Protein AF-A0A2S4M7U7-F1 (afdb_monomer_lite)

Foldseek 3Di:
DVVLCCQLAVVLLCCLVV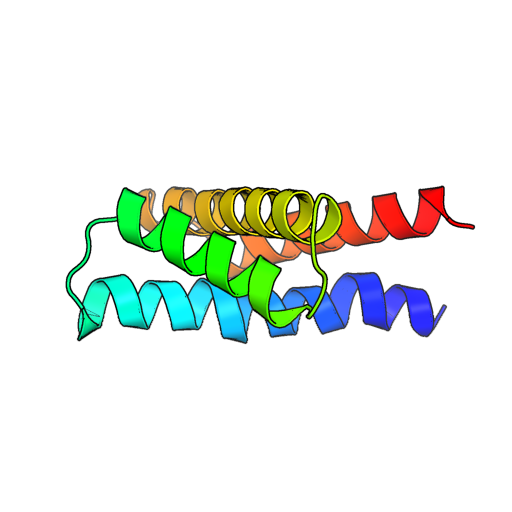QLVVQLCCCCPVVVHDLLCSLLVSLLVQLVVVVDDDPSSVVSSVVSSVLSVQLSVCVVVVHDSSVRSSNVRSVVRNVVVVVVD

Radius of gyration: 13.48 Å; chains: 1; bounding box: 39×30×32 Å

Structure (mmCIF, N/CA/C/O backbone):
data_AF-A0A2S4M7U7-F1
#
_entry.id   AF-A0A2S4M7U7-F1
#
loop_
_atom_site.group_PDB
_atom_site.id
_atom_site.type_symbol
_atom_site.label_atom_id
_atom_site.label_alt_id
_atom_site.label_comp_id
_atom_site.label_asym_id
_atom_site.label_entity_id
_atom_site.label_seq_id
_atom_site.pdbx_PDB_ins_code
_atom_site.Cartn_x
_atom_site.Cartn_y
_atom_site.Cartn_z
_atom_site.occupancy
_atom_site.B_iso_or_equiv
_atom_site.auth_seq_id
_atom_site.auth_comp_id
_atom_site.auth_asym_id
_atom_site.auth_atom_id
_atom_site.pdbx_PDB_model_num
ATOM 1 N N . MET A 1 1 ? 15.597 14.705 -12.404 1.00 63.88 1 MET A N 1
ATOM 2 C CA . MET A 1 1 ? 14.823 15.239 -11.254 1.00 63.88 1 MET A CA 1
ATOM 3 C C . MET A 1 1 ? 13.316 15.009 -11.376 1.00 63.88 1 MET A C 1
ATOM 5 O O . MET A 1 1 ? 12.767 14.429 -10.453 1.00 63.88 1 MET A O 1
ATOM 9 N N . MET A 1 2 ? 12.645 15.391 -12.475 1.00 74.12 2 MET A N 1
ATOM 10 C CA . MET A 1 2 ? 11.188 15.175 -12.623 1.00 74.12 2 MET A CA 1
ATOM 11 C C . MET A 1 2 ? 10.756 13.697 -12.549 1.00 74.12 2 MET A C 1
ATOM 13 O O . MET A 1 2 ? 9.786 13.400 -11.863 1.00 74.12 2 MET A O 1
ATOM 17 N N . GLN A 1 3 ? 11.498 12.772 -13.173 1.00 79.94 3 GLN A N 1
ATOM 18 C CA . GLN A 1 3 ? 11.212 11.327 -13.083 1.00 79.94 3 GLN A CA 1
ATOM 19 C C . GLN A 1 3 ? 11.331 10.790 -11.651 1.00 79.94 3 GLN A C 1
ATOM 21 O O . GLN A 1 3 ? 10.421 10.127 -11.178 1.00 79.94 3 GLN A O 1
ATOM 26 N N . LEU A 1 4 ? 12.388 11.165 -10.919 1.00 81.94 4 LEU A N 1
ATOM 27 C CA . LEU A 1 4 ? 12.550 10.784 -9.512 1.00 81.94 4 LEU A CA 1
ATOM 28 C C . LEU A 1 4 ? 11.367 11.261 -8.653 1.00 81.94 4 LEU A C 1
ATOM 30 O O . LEU A 1 4 ? 10.862 10.509 -7.829 1.00 81.94 4 LEU A O 1
ATOM 34 N N . PHE A 1 5 ? 10.907 12.500 -8.844 1.00 86.00 5 PHE A N 1
ATOM 35 C CA . PHE A 1 5 ? 9.751 13.020 -8.110 1.00 86.00 5 PHE A CA 1
ATOM 36 C C . PHE A 1 5 ? 8.456 12.268 -8.462 1.00 86.00 5 PHE A C 1
ATOM 38 O O . PHE A 1 5 ? 7.669 11.936 -7.575 1.00 86.00 5 PHE A O 1
ATOM 45 N N . GLY A 1 6 ? 8.242 11.977 -9.747 1.00 89.12 6 GLY A N 1
ATOM 46 C CA . GLY A 1 6 ? 7.092 11.202 -10.215 1.00 89.12 6 GLY A CA 1
ATOM 47 C C . GLY A 1 6 ? 7.060 9.797 -9.616 1.00 89.12 6 GLY A C 1
ATOM 48 O O . GLY A 1 6 ? 6.104 9.442 -8.926 1.00 89.12 6 GLY A O 1
ATOM 49 N N . ASP A 1 7 ? 8.138 9.043 -9.818 1.00 89.12 7 ASP A N 1
ATOM 50 C CA . ASP A 1 7 ? 8.228 7.621 -9.473 1.00 89.12 7 ASP A CA 1
ATOM 51 C C . ASP A 1 7 ? 8.344 7.386 -7.964 1.00 89.12 7 ASP A C 1
ATOM 53 O O . ASP A 1 7 ? 7.839 6.388 -7.448 1.00 89.12 7 ASP A O 1
ATOM 57 N N . SER A 1 8 ? 8.993 8.299 -7.238 1.00 93.25 8 SER A N 1
ATOM 58 C CA . SER A 1 8 ? 9.273 8.117 -5.811 1.00 93.25 8 SER A CA 1
ATOM 59 C C . SER A 1 8 ? 8.345 8.883 -4.881 1.00 93.25 8 SER A C 1
ATOM 61 O O . SER A 1 8 ? 8.419 8.651 -3.681 1.00 93.25 8 SER A O 1
ATOM 63 N N . LEU A 1 9 ? 7.489 9.787 -5.372 1.00 93.88 9 LEU A N 1
ATOM 64 C CA . LEU A 1 9 ? 6.555 10.530 -4.513 1.00 93.88 9 LEU A CA 1
ATOM 65 C C . LEU A 1 9 ? 5.125 10.530 -5.056 1.00 93.88 9 LEU A C 1
ATOM 67 O O . LEU A 1 9 ? 4.211 10.117 -4.342 1.00 93.88 9 LEU A O 1
ATOM 71 N N . LEU A 1 10 ? 4.904 10.959 -6.301 1.00 95.25 10 LEU A N 1
ATOM 72 C CA . LEU A 1 10 ? 3.539 11.057 -6.837 1.00 95.25 10 LEU A CA 1
ATOM 73 C C . LEU A 1 10 ? 2.883 9.685 -7.013 1.00 95.25 10 LEU A C 1
ATOM 75 O O . LEU A 1 10 ? 1.776 9.482 -6.511 1.00 95.25 10 LEU A O 1
ATOM 79 N N . ALA A 1 11 ? 3.561 8.745 -7.674 1.00 95.25 11 ALA A N 1
ATOM 80 C CA . ALA A 1 11 ? 3.063 7.381 -7.844 1.00 95.25 11 ALA A CA 1
ATOM 81 C C . ALA A 1 11 ? 2.803 6.694 -6.486 1.00 95.25 11 ALA A C 1
ATOM 83 O O . ALA A 1 11 ? 1.662 6.293 -6.250 1.00 95.25 11 ALA A O 1
ATOM 84 N N . PRO A 1 12 ? 3.753 6.670 -5.526 1.00 97.25 12 PRO A N 1
ATOM 85 C CA . PRO A 1 12 ? 3.522 6.101 -4.200 1.00 97.25 12 PRO A CA 1
ATOM 86 C C . PRO A 1 12 ? 2.335 6.700 -3.448 1.00 97.25 12 PRO A C 1
ATOM 88 O O . PRO A 1 12 ? 1.602 5.968 -2.777 1.00 97.25 12 PRO A O 1
ATOM 91 N N . LEU A 1 13 ? 2.125 8.019 -3.541 1.00 97.69 13 LEU A N 1
ATOM 92 C CA . LEU A 1 13 ? 0.986 8.682 -2.909 1.00 97.69 13 LEU A CA 1
ATOM 93 C C . LEU A 1 13 ? -0.335 8.225 -3.534 1.00 97.69 13 LEU A C 1
ATOM 95 O O . LEU A 1 13 ? -1.247 7.823 -2.808 1.00 97.69 13 LEU A O 1
ATOM 99 N N . LEU A 1 14 ? -0.429 8.266 -4.865 1.00 97.75 14 LEU A N 1
ATOM 100 C CA . LEU A 1 14 ? -1.626 7.851 -5.595 1.00 97.75 14 LEU A CA 1
ATOM 101 C C . LEU A 1 14 ? -1.937 6.377 -5.354 1.00 97.75 14 LEU A C 1
ATOM 103 O O . LEU A 1 14 ? -3.071 6.044 -5.023 1.00 97.75 14 LEU A O 1
ATOM 107 N N . GLU A 1 15 ? -0.938 5.507 -5.434 1.00 97.81 15 GLU A N 1
ATOM 108 C CA . GLU A 1 15 ? -1.095 4.076 -5.189 1.00 97.81 15 GLU A CA 1
ATOM 109 C C . GLU A 1 15 ? -1.532 3.802 -3.747 1.00 97.81 15 GLU A C 1
ATOM 111 O O . GLU A 1 15 ? -2.476 3.042 -3.542 1.00 97.81 15 GLU A O 1
ATOM 116 N N . THR A 1 16 ? -0.958 4.502 -2.758 1.00 98.38 16 THR A N 1
ATOM 117 C CA . THR A 1 16 ? -1.374 4.390 -1.346 1.00 98.38 16 THR A CA 1
ATOM 118 C C . THR A 1 16 ? -2.862 4.697 -1.159 1.00 98.38 16 THR A C 1
ATOM 120 O O . THR A 1 16 ? -3.574 3.979 -0.449 1.00 98.38 16 THR A O 1
ATOM 123 N N . LEU A 1 17 ? -3.353 5.768 -1.787 1.00 98.19 17 LEU A N 1
ATOM 124 C CA . LEU A 1 17 ? -4.752 6.186 -1.683 1.00 98.19 17 LEU A CA 1
ATOM 125 C C . LEU A 1 17 ? -5.687 5.273 -2.489 1.00 98.19 17 LEU A C 1
ATOM 127 O O . LEU A 1 17 ? -6.739 4.859 -1.997 1.00 98.19 17 LEU A O 1
ATOM 131 N N . LEU A 1 18 ? -5.310 4.943 -3.721 1.00 97.88 18 LEU A N 1
ATOM 132 C CA . LEU A 1 18 ? -6.163 4.200 -4.641 1.00 97.88 18 LEU A CA 1
ATOM 133 C C . LEU A 1 18 ? -6.171 2.702 -4.365 1.00 97.88 18 LEU A C 1
ATOM 135 O O . LEU A 1 18 ? -7.187 2.074 -4.636 1.00 97.88 18 LEU A O 1
ATOM 139 N N . VAL A 1 19 ? -5.106 2.125 -3.808 1.00 97.94 19 VAL A N 1
ATOM 140 C CA . VAL A 1 19 ? -5.003 0.675 -3.594 1.00 97.94 19 VAL A CA 1
ATOM 141 C C . VAL A 1 19 ? -5.120 0.325 -2.117 1.00 97.94 19 VAL A C 1
ATOM 143 O O . VAL A 1 19 ? -6.070 -0.355 -1.731 1.00 97.94 19 VAL A O 1
ATOM 146 N N . GLN A 1 20 ? -4.217 0.802 -1.256 1.00 98.25 20 GLN A N 1
ATOM 147 C CA . GLN A 1 20 ? -4.218 0.403 0.156 1.00 98.25 20 GLN A CA 1
ATOM 148 C C . GLN A 1 20 ? -5.420 0.985 0.907 1.00 98.25 20 GLN A C 1
ATOM 150 O O . GLN A 1 20 ? -6.130 0.239 1.582 1.00 98.25 20 GLN A O 1
ATOM 155 N N . VAL A 1 21 ? -5.698 2.289 0.781 1.00 98.31 21 VAL A N 1
ATOM 156 C CA . VAL A 1 21 ? -6.842 2.915 1.474 1.00 98.31 21 VAL A CA 1
ATOM 157 C C . VAL A 1 21 ? -8.166 2.380 0.938 1.00 98.31 21 VAL A C 1
ATOM 159 O O . VAL A 1 21 ? -8.981 1.883 1.721 1.00 98.31 21 VAL A O 1
ATOM 162 N N . SER A 1 22 ? -8.390 2.479 -0.376 1.00 98.19 22 SER A N 1
ATOM 163 C CA . SER A 1 22 ? -9.663 2.069 -0.978 1.00 98.19 22 SER A CA 1
ATOM 164 C C . SER A 1 22 ? -9.884 0.555 -0.845 1.00 98.19 22 SER A C 1
ATOM 166 O O . SER A 1 22 ? -10.958 0.122 -0.427 1.00 98.19 22 SER A O 1
ATOM 168 N N . GLY A 1 23 ? -8.845 -0.251 -1.083 1.00 98.06 23 GLY A N 1
ATOM 169 C CA . GLY A 1 23 ? -8.905 -1.704 -1.009 1.00 98.06 23 GLY A CA 1
ATOM 170 C C . GLY A 1 23 ? -9.206 -2.180 0.405 1.00 98.06 23 GLY A C 1
ATOM 171 O O . GLY A 1 23 ? -10.136 -2.960 0.609 1.00 98.06 23 GLY A O 1
ATOM 172 N N . ILE A 1 24 ? -8.499 -1.659 1.416 1.00 98.12 24 ILE A N 1
ATOM 173 C CA . ILE A 1 24 ? -8.800 -2.006 2.810 1.00 98.12 24 ILE A CA 1
ATOM 174 C C . ILE A 1 24 ? -10.202 -1.542 3.202 1.00 98.12 24 ILE A C 1
ATOM 176 O O . ILE A 1 24 ? -10.898 -2.282 3.898 1.00 98.12 24 ILE A O 1
ATOM 180 N N . PHE A 1 25 ? -10.653 -0.367 2.754 1.00 97.75 25 PHE A N 1
ATOM 181 C CA . PHE A 1 25 ? -12.029 0.072 2.985 1.00 97.75 25 PHE 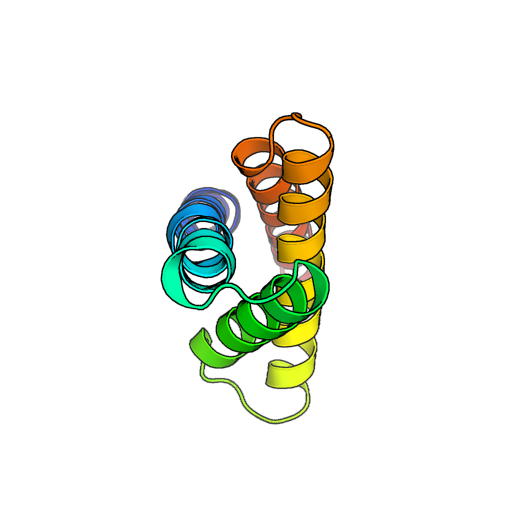A CA 1
ATOM 182 C C . PHE A 1 25 ? -13.042 -0.916 2.391 1.00 97.75 25 PHE A C 1
ATOM 184 O O . PHE A 1 25 ? -13.905 -1.397 3.125 1.00 97.75 25 PHE A O 1
ATOM 191 N N . ILE A 1 26 ? -12.904 -1.287 1.117 1.00 98.19 26 ILE A N 1
ATOM 192 C CA . ILE A 1 26 ? -13.799 -2.228 0.428 1.00 98.19 26 ILE A CA 1
ATOM 193 C C . ILE A 1 26 ? -13.813 -3.581 1.146 1.00 98.19 26 ILE A C 1
ATOM 195 O O . ILE A 1 26 ? -14.874 -4.049 1.563 1.00 98.19 26 ILE A O 1
ATOM 199 N N . PHE A 1 27 ? -12.649 -4.190 1.377 1.00 98.19 27 PHE A N 1
ATOM 200 C CA . PHE A 1 27 ? -12.577 -5.521 1.983 1.00 98.19 27 PHE A CA 1
ATOM 201 C C . PHE A 1 27 ? -13.070 -5.538 3.432 1.00 98.19 27 PHE A C 1
ATOM 203 O O . PHE A 1 27 ? -13.792 -6.455 3.826 1.00 98.19 27 PHE A O 1
ATOM 210 N N . ARG A 1 28 ? -12.741 -4.519 4.235 1.00 96.69 28 ARG A N 1
ATOM 211 C CA . ARG A 1 28 ? -13.140 -4.478 5.651 1.00 96.69 28 ARG A CA 1
ATOM 212 C C . ARG A 1 28 ? -14.578 -4.028 5.860 1.00 96.69 28 ARG A C 1
ATOM 214 O O . ARG A 1 28 ? -15.216 -4.520 6.788 1.00 96.69 28 ARG A O 1
ATOM 221 N N . ARG A 1 29 ? -15.072 -3.065 5.076 1.00 94.38 29 ARG A N 1
ATOM 222 C CA . ARG A 1 29 ? -16.393 -2.448 5.291 1.00 94.38 29 ARG A CA 1
ATOM 223 C C . ARG A 1 29 ? -17.476 -3.054 4.419 1.00 94.38 29 ARG A C 1
ATOM 225 O O . ARG A 1 29 ? -18.550 -3.325 4.943 1.00 94.38 29 ARG A O 1
ATOM 232 N N . LEU A 1 30 ? -17.199 -3.283 3.138 1.00 95.56 30 LEU A N 1
ATOM 233 C CA . LEU A 1 30 ? -18.197 -3.802 2.201 1.00 95.56 30 LEU A CA 1
ATOM 234 C C . LEU A 1 30 ? -18.235 -5.330 2.234 1.00 95.56 30 LEU A C 1
ATOM 236 O O . LEU A 1 30 ? -19.297 -5.912 2.417 1.00 95.56 30 LEU A O 1
ATOM 240 N N . LEU A 1 31 ? -17.069 -5.977 2.152 1.00 96.88 31 LEU A N 1
ATOM 241 C CA . LEU A 1 31 ? -16.973 -7.444 2.113 1.00 96.88 31 LEU A CA 1
ATOM 242 C C . LEU A 1 31 ? -16.862 -8.093 3.499 1.00 96.88 31 LEU A C 1
ATOM 244 O O . LEU A 1 31 ? -16.935 -9.313 3.615 1.00 96.88 31 L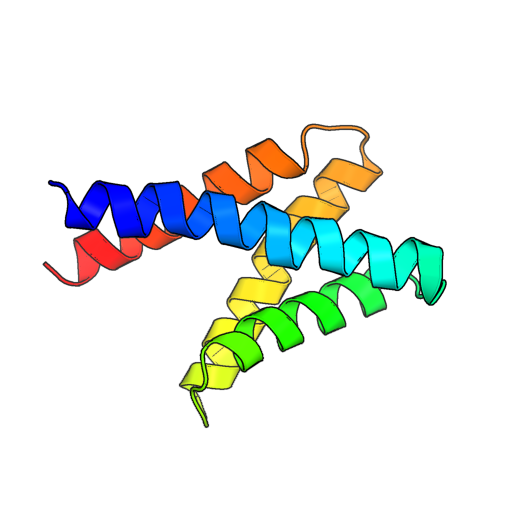EU A O 1
ATOM 248 N N . ARG A 1 32 ? -16.674 -7.290 4.556 1.00 96.56 32 ARG A N 1
ATOM 249 C CA . ARG A 1 32 ? -16.528 -7.740 5.955 1.00 96.56 32 ARG A CA 1
ATOM 250 C C . ARG A 1 32 ? -15.421 -8.789 6.169 1.00 96.56 32 ARG A C 1
ATOM 252 O O . ARG A 1 32 ? -15.431 -9.505 7.169 1.00 96.56 32 ARG A O 1
ATOM 259 N N . ALA A 1 33 ? -14.435 -8.854 5.275 1.00 97.38 33 ALA A N 1
ATOM 260 C CA . ALA A 1 33 ? -13.296 -9.758 5.385 1.00 97.38 33 ALA A CA 1
ATOM 261 C C . ALA A 1 33 ? -12.444 -9.409 6.613 1.00 97.38 33 ALA A C 1
ATOM 263 O O . ALA A 1 33 ? -12.371 -8.248 7.017 1.00 97.38 33 ALA A O 1
ATOM 264 N N . ASN A 1 34 ? -11.762 -10.386 7.217 1.00 97.50 34 ASN A N 1
ATOM 265 C CA . ASN A 1 34 ? -10.843 -10.119 8.329 1.00 97.50 34 ASN A CA 1
ATOM 266 C C . ASN A 1 34 ? -9.586 -9.349 7.858 1.00 97.50 34 ASN A C 1
ATOM 268 O O . ASN A 1 34 ? -9.336 -9.205 6.659 1.00 97.50 34 ASN A O 1
ATOM 272 N N . TRP A 1 35 ? -8.794 -8.826 8.800 1.00 97.00 35 TRP A N 1
ATOM 273 C CA . TRP A 1 35 ? -7.611 -8.013 8.484 1.00 97.00 35 TRP A CA 1
ATOM 274 C C . TRP A 1 35 ? -6.567 -8.751 7.644 1.00 97.00 35 TRP A C 1
ATOM 276 O O . TRP A 1 35 ? -6.017 -8.157 6.722 1.00 97.00 35 TRP A O 1
ATOM 286 N N . THR A 1 36 ? -6.318 -10.026 7.940 1.00 97.50 36 THR A N 1
ATOM 287 C CA . THR A 1 36 ? -5.324 -10.841 7.234 1.00 97.50 36 THR A CA 1
ATOM 288 C C . THR A 1 36 ? -5.729 -11.059 5.782 1.00 97.50 36 THR A C 1
ATOM 290 O O . THR A 1 36 ? -4.953 -10.759 4.881 1.00 97.50 36 THR A O 1
ATOM 293 N N . VAL A 1 37 ? -6.970 -11.494 5.546 1.00 98.00 37 VAL A N 1
ATOM 294 C CA . VAL A 1 37 ? -7.518 -11.690 4.196 1.00 98.00 37 VAL A CA 1
ATOM 295 C C . VAL A 1 37 ? -7.530 -10.373 3.424 1.00 98.00 37 VAL A C 1
ATOM 297 O O . VAL A 1 37 ? -7.096 -10.345 2.280 1.00 98.00 37 VAL A O 1
ATOM 300 N N . SER A 1 38 ? -7.953 -9.273 4.057 1.00 98.00 38 SER A N 1
ATOM 301 C CA . SER A 1 38 ? -7.931 -7.945 3.424 1.00 98.00 38 SER A CA 1
ATOM 302 C C . SER A 1 38 ? -6.513 -7.544 3.008 1.00 98.00 38 SER A C 1
ATOM 304 O O . SER A 1 38 ? -6.315 -7.049 1.906 1.00 98.00 38 SER A O 1
ATOM 306 N N . CYS A 1 39 ? -5.524 -7.781 3.875 1.00 98.25 39 CYS A N 1
ATOM 307 C CA . CYS A 1 39 ? -4.125 -7.459 3.608 1.00 98.25 39 CYS A CA 1
ATOM 308 C C . CYS A 1 39 ? -3.577 -8.245 2.411 1.00 98.25 39 CYS A C 1
ATOM 310 O O . CYS A 1 39 ? -3.044 -7.657 1.470 1.00 98.25 39 CYS A O 1
ATOM 312 N N . VAL A 1 40 ? -3.765 -9.568 2.430 1.00 98.50 40 VAL A N 1
ATOM 313 C CA . VAL A 1 40 ? -3.291 -10.456 1.364 1.00 98.50 40 VAL A CA 1
ATOM 314 C C . VAL A 1 40 ? -3.981 -10.130 0.042 1.00 98.50 40 VAL A C 1
ATOM 316 O O . VAL A 1 40 ? -3.305 -9.947 -0.965 1.00 98.50 40 VAL A O 1
ATOM 319 N N . ALA A 1 41 ? -5.309 -9.993 0.038 1.00 98.44 41 ALA A N 1
ATOM 320 C CA . ALA A 1 41 ? -6.065 -9.727 -1.182 1.00 98.44 41 ALA A CA 1
ATOM 321 C C . ALA A 1 41 ? -5.690 -8.381 -1.818 1.00 98.44 41 ALA A C 1
ATOM 323 O O . ALA A 1 41 ? -5.415 -8.330 -3.014 1.00 98.44 41 ALA A O 1
ATOM 324 N N . VAL A 1 42 ? -5.618 -7.304 -1.027 1.00 98.56 42 VAL A N 1
ATOM 325 C CA . VAL A 1 42 ? -5.242 -5.971 -1.530 1.00 98.56 42 VAL A CA 1
ATOM 326 C C . VAL A 1 42 ? -3.798 -5.956 -2.034 1.00 98.56 42 VAL A C 1
ATOM 328 O O . VAL A 1 42 ? -3.531 -5.377 -3.084 1.00 98.56 42 VAL A O 1
ATOM 331 N N . GLY A 1 43 ? -2.876 -6.645 -1.357 1.00 98.38 43 GLY A N 1
ATOM 332 C CA . GLY A 1 43 ? -1.502 -6.783 -1.836 1.00 98.38 43 GLY A CA 1
ATOM 333 C C . GLY A 1 43 ? -1.387 -7.574 -3.144 1.00 98.38 43 GLY A C 1
ATOM 334 O O . GLY A 1 43 ? -0.651 -7.175 -4.046 1.00 98.38 43 GLY A O 1
ATOM 335 N N . CYS A 1 44 ? -2.167 -8.645 -3.308 1.00 98.38 44 CYS A N 1
ATOM 336 C CA . CYS A 1 44 ? -2.247 -9.367 -4.578 1.00 98.38 44 CYS A CA 1
ATOM 337 C C . CYS A 1 44 ? -2.826 -8.494 -5.701 1.00 98.38 44 CYS A C 1
ATOM 339 O O . CYS A 1 44 ? -2.264 -8.482 -6.795 1.00 98.38 44 CYS A O 1
ATOM 341 N N . ILE A 1 45 ? -3.890 -7.728 -5.423 1.00 98.31 45 ILE A N 1
ATOM 342 C CA . ILE A 1 45 ? -4.484 -6.769 -6.371 1.00 98.31 45 ILE A CA 1
ATOM 343 C C . ILE A 1 45 ? -3.452 -5.721 -6.789 1.00 98.31 45 ILE A C 1
ATOM 345 O O . ILE A 1 45 ? -3.316 -5.462 -7.980 1.00 98.31 45 ILE A O 1
ATOM 349 N N . PHE A 1 46 ? -2.682 -5.171 -5.845 1.00 98.25 46 PHE A N 1
ATOM 350 C CA . PHE A 1 46 ? -1.593 -4.240 -6.149 1.00 98.25 46 PHE A CA 1
ATOM 351 C C . PHE A 1 46 ? -0.627 -4.827 -7.185 1.00 98.25 46 PHE A C 1
ATOM 353 O O . PHE A 1 46 ? -0.367 -4.196 -8.207 1.00 98.25 46 PHE A O 1
ATOM 360 N N . GLY A 1 47 ? -0.150 -6.058 -6.971 1.00 97.62 47 GLY A N 1
ATOM 361 C CA . GLY A 1 47 ? 0.725 -6.728 -7.936 1.00 97.62 47 GLY A CA 1
ATOM 362 C C . GLY A 1 47 ? 0.064 -6.951 -9.298 1.00 97.62 47 GLY A C 1
ATOM 363 O O . GLY A 1 47 ? 0.680 -6.685 -10.328 1.00 97.62 47 GLY A O 1
ATOM 364 N N . ALA A 1 48 ? -1.202 -7.373 -9.312 1.00 97.69 48 ALA A N 1
ATOM 365 C CA . ALA A 1 48 ? -1.951 -7.620 -10.543 1.00 97.69 48 ALA A CA 1
ATOM 366 C C . ALA A 1 48 ? -2.183 -6.346 -11.377 1.00 97.69 48 ALA A C 1
ATOM 368 O O . ALA A 1 48 ? -2.107 -6.401 -12.603 1.00 97.69 48 ALA A O 1
ATOM 369 N N . LEU A 1 49 ? -2.401 -5.192 -10.733 1.00 97.25 49 LEU A N 1
ATOM 370 C CA . LEU A 1 49 ? -2.615 -3.903 -11.410 1.00 97.25 49 LEU A CA 1
ATOM 371 C C . LEU A 1 49 ? -1.415 -3.440 -12.247 1.00 97.25 49 LEU A C 1
ATOM 373 O O . LEU A 1 49 ? -1.580 -2.609 -13.134 1.00 97.25 49 LEU A O 1
ATOM 377 N N . HIS A 1 50 ? -0.225 -3.991 -12.007 1.00 94.88 50 HIS A N 1
ATOM 378 C CA . HIS A 1 50 ? 0.968 -3.659 -12.782 1.00 94.88 50 HIS A CA 1
ATO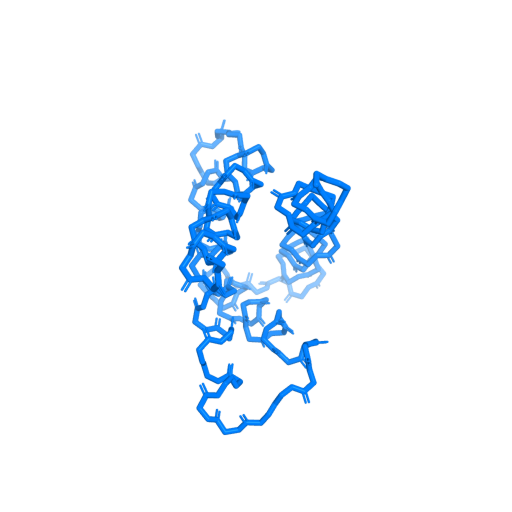M 379 C C . HIS A 1 50 ? 1.066 -4.418 -14.117 1.00 94.88 50 HIS A C 1
ATOM 381 O O . HIS A 1 50 ? 1.955 -4.126 -14.912 1.00 94.88 50 HIS A O 1
ATOM 387 N N . GLY A 1 51 ? 0.197 -5.404 -14.373 1.00 95.06 51 GLY A N 1
ATOM 388 C CA . GLY A 1 51 ? 0.121 -6.102 -15.664 1.00 95.06 51 GLY A CA 1
ATOM 389 C C . GLY A 1 51 ? 1.283 -7.054 -15.982 1.00 95.06 51 GLY A C 1
ATOM 390 O O . GLY A 1 51 ? 1.366 -7.564 -17.097 1.00 95.06 51 GLY A O 1
ATOM 391 N N . TYR A 1 52 ? 2.178 -7.318 -15.026 1.00 93.56 52 TYR A N 1
ATOM 392 C CA . TYR A 1 52 ? 3.274 -8.275 -15.199 1.00 93.56 52 TYR A CA 1
ATOM 393 C C . TYR A 1 52 ? 2.839 -9.721 -14.918 1.00 93.56 52 TYR A C 1
ATOM 395 O O . TYR A 1 52 ? 1.885 -9.970 -14.184 1.00 93.56 52 TYR A O 1
ATOM 403 N N . GLY A 1 53 ? 3.590 -10.687 -15.461 1.00 94.69 53 GLY A N 1
ATOM 404 C CA . GLY A 1 53 ? 3.429 -12.121 -15.198 1.00 94.69 53 GLY A CA 1
ATOM 405 C C . GLY A 1 53 ? 4.609 -12.747 -14.441 1.00 94.69 53 GLY A C 1
ATOM 406 O O . GLY A 1 53 ? 5.612 -12.092 -14.145 1.00 94.69 53 GLY A O 1
ATOM 407 N N . GLY A 1 54 ? 4.496 -14.043 -14.137 1.00 95.75 54 GLY A N 1
ATOM 408 C CA . GLY A 1 54 ? 5.582 -14.864 -13.588 1.00 95.75 54 GLY A CA 1
ATOM 409 C C . GLY A 1 54 ? 6.189 -14.325 -12.287 1.00 95.75 54 GLY A C 1
ATOM 410 O O . GLY A 1 54 ? 5.481 -13.914 -11.367 1.00 95.75 54 GLY A O 1
ATOM 411 N N . ALA A 1 55 ? 7.522 -14.318 -12.207 1.00 96.31 55 ALA A N 1
ATOM 412 C CA . ALA A 1 55 ? 8.249 -13.877 -11.014 1.00 96.31 55 ALA A CA 1
ATOM 413 C C . ALA A 1 55 ? 8.032 -12.388 -10.680 1.00 96.31 55 ALA A C 1
ATOM 415 O O . ALA A 1 55 ? 8.064 -12.010 -9.508 1.00 96.31 55 ALA A O 1
ATOM 416 N N . ALA A 1 56 ? 7.785 -11.542 -11.686 1.00 94.62 56 ALA A N 1
ATOM 417 C CA . ALA A 1 56 ? 7.537 -10.118 -11.477 1.00 94.62 56 ALA A CA 1
ATOM 418 C C . ALA A 1 56 ? 6.187 -9.872 -10.788 1.00 94.62 56 ALA A C 1
ATOM 420 O O . ALA A 1 56 ? 6.132 -9.088 -9.840 1.00 94.62 56 ALA A O 1
ATOM 421 N N . LEU A 1 57 ? 5.137 -10.599 -11.196 1.00 97.44 57 LEU A N 1
ATOM 422 C CA . LEU A 1 57 ? 3.838 -10.580 -10.517 1.00 97.44 57 LEU A CA 1
ATOM 423 C C . LEU A 1 57 ? 3.994 -10.953 -9.042 1.00 97.44 57 LEU A C 1
ATOM 425 O O . LEU A 1 57 ? 3.568 -10.201 -8.172 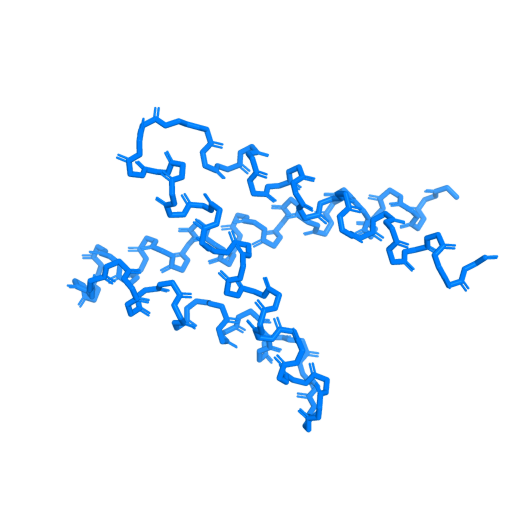1.00 97.44 57 LEU A O 1
ATOM 429 N N . LEU A 1 58 ? 4.670 -12.073 -8.760 1.00 97.69 58 LEU A N 1
ATOM 430 C CA . LEU A 1 58 ? 4.880 -12.536 -7.389 1.00 97.69 58 LEU A CA 1
ATOM 431 C C . LEU A 1 58 ? 5.623 -11.493 -6.546 1.00 97.69 58 LEU A C 1
ATOM 433 O O . LEU A 1 58 ? 5.199 -11.183 -5.434 1.00 97.69 58 LEU A O 1
ATOM 437 N N . LYS A 1 59 ? 6.706 -10.918 -7.082 1.00 97.19 59 LYS A N 1
ATOM 438 C CA . LYS A 1 59 ? 7.482 -9.880 -6.393 1.00 97.19 59 LYS A CA 1
ATOM 439 C C . LYS A 1 59 ? 6.619 -8.661 -6.066 1.00 97.19 59 LYS A C 1
ATOM 441 O O . LYS A 1 59 ? 6.647 -8.193 -4.932 1.00 97.19 59 LYS A O 1
ATOM 446 N N . LEU A 1 60 ? 5.843 -8.165 -7.028 1.00 97.19 60 LEU A N 1
ATOM 447 C CA . LEU A 1 60 ? 4.989 -6.992 -6.829 1.00 97.19 60 LEU A CA 1
ATOM 448 C C . LEU A 1 60 ? 3.826 -7.279 -5.882 1.00 97.19 60 LEU A C 1
ATOM 450 O O . LEU A 1 60 ? 3.513 -6.435 -5.046 1.00 97.19 60 LEU A O 1
ATOM 454 N N . SER A 1 61 ? 3.233 -8.473 -5.938 1.00 98.25 61 SER A N 1
ATOM 455 C CA . SER A 1 61 ? 2.220 -8.890 -4.967 1.00 98.25 61 SER A CA 1
ATOM 456 C C . SER A 1 61 ? 2.794 -8.939 -3.551 1.00 98.25 61 SER A C 1
ATOM 458 O O . SER A 1 61 ? 2.174 -8.414 -2.632 1.00 98.25 61 SER A O 1
ATOM 460 N N . LEU A 1 62 ? 3.998 -9.489 -3.356 1.00 98.38 62 LEU A N 1
ATOM 461 C CA . LEU A 1 62 ? 4.662 -9.498 -2.046 1.00 98.38 62 LEU A CA 1
ATOM 462 C C . LEU A 1 62 ? 4.961 -8.080 -1.542 1.00 98.38 62 LEU A C 1
ATOM 464 O O . LEU A 1 62 ? 4.665 -7.774 -0.387 1.00 98.38 62 LEU A O 1
ATOM 468 N N . THR A 1 63 ? 5.471 -7.193 -2.403 1.00 97.94 63 THR A N 1
ATOM 469 C CA . THR A 1 63 ? 5.645 -5.770 -2.067 1.00 97.94 63 THR A CA 1
ATOM 470 C C . THR A 1 63 ? 4.312 -5.133 -1.669 1.00 97.94 63 THR A C 1
ATOM 472 O O . THR A 1 63 ? 4.224 -4.481 -0.629 1.00 97.94 63 THR A O 1
ATOM 475 N N . GLY A 1 64 ? 3.248 -5.374 -2.438 1.00 98.38 64 GLY A N 1
ATOM 476 C CA . GLY A 1 64 ? 1.903 -4.887 -2.142 1.00 98.38 64 GLY A CA 1
ATOM 477 C C . GLY A 1 64 ? 1.368 -5.388 -0.801 1.00 98.38 64 GLY A C 1
ATOM 478 O O . GLY A 1 64 ? 0.767 -4.615 -0.053 1.00 98.38 64 GLY A O 1
ATOM 479 N N . ILE A 1 65 ? 1.618 -6.656 -0.459 1.00 98.69 65 ILE A N 1
ATOM 480 C CA . ILE A 1 65 ? 1.255 -7.238 0.842 1.00 98.69 65 ILE A CA 1
ATOM 481 C C . ILE A 1 65 ? 2.021 -6.538 1.965 1.00 98.69 65 ILE A C 1
ATOM 483 O O . ILE A 1 65 ? 1.407 -6.170 2.962 1.00 98.69 65 ILE A O 1
ATOM 487 N N . LEU A 1 66 ? 3.326 -6.298 1.812 1.00 98.56 66 LEU A N 1
ATOM 488 C CA . LEU A 1 66 ? 4.127 -5.591 2.819 1.00 98.56 66 LEU A CA 1
ATOM 489 C C . LEU A 1 66 ? 3.637 -4.155 3.038 1.00 98.56 66 LEU A C 1
ATOM 491 O O . LEU A 1 66 ? 3.431 -3.745 4.180 1.00 98.56 66 LEU A O 1
ATOM 495 N N . LEU A 1 67 ? 3.374 -3.409 1.962 1.00 98.62 67 LEU A N 1
ATOM 496 C CA . LEU A 1 67 ? 2.822 -2.052 2.050 1.00 98.62 67 LEU A CA 1
ATOM 497 C C . LEU A 1 67 ? 1.441 -2.050 2.714 1.00 98.62 67 LEU A C 1
ATOM 499 O O . LEU A 1 67 ? 1.158 -1.237 3.595 1.00 98.62 67 LEU A O 1
ATOM 503 N N . THR A 1 68 ? 0.586 -3.003 2.351 1.00 98.62 68 THR A N 1
ATOM 504 C CA . THR A 1 68 ? -0.736 -3.138 2.970 1.00 98.62 68 THR A CA 1
ATOM 505 C C . THR A 1 68 ? -0.629 -3.558 4.438 1.00 98.62 68 THR A C 1
ATOM 507 O O . THR A 1 68 ? -1.418 -3.109 5.269 1.00 98.62 68 THR A O 1
ATOM 510 N N . ALA A 1 69 ? 0.370 -4.362 4.802 1.00 98.69 69 ALA A N 1
ATOM 511 C CA . ALA A 1 69 ? 0.631 -4.733 6.185 1.00 98.69 69 ALA A CA 1
ATOM 512 C C . ALA A 1 69 ? 1.024 -3.510 7.021 1.00 98.69 69 ALA A C 1
ATOM 514 O O . ALA A 1 69 ? 0.466 -3.335 8.105 1.00 98.69 69 ALA A O 1
ATOM 515 N N . VAL A 1 70 ? 1.892 -2.626 6.509 1.00 98.69 70 VAL A N 1
ATOM 516 C CA . VAL A 1 70 ? 2.211 -1.338 7.158 1.00 98.69 70 VAL A CA 1
ATOM 517 C C . VAL A 1 70 ? 0.932 -0.541 7.405 1.00 98.69 70 VAL A C 1
ATOM 519 O O . VAL A 1 70 ? 0.671 -0.136 8.541 1.00 98.69 70 VAL A O 1
ATOM 522 N N . TYR A 1 71 ? 0.081 -0.403 6.383 1.00 98.56 71 TYR A N 1
ATOM 523 C CA . TYR A 1 71 ? -1.209 0.273 6.513 1.00 98.56 71 TYR A CA 1
ATOM 524 C C . TYR A 1 71 ? -2.074 -0.346 7.619 1.00 98.56 71 TYR A C 1
ATOM 526 O O . TYR A 1 71 ? -2.593 0.360 8.486 1.00 98.56 71 TYR A O 1
ATOM 534 N N . VAL A 1 72 ? -2.244 -1.671 7.607 1.00 98.12 72 VAL A N 1
ATOM 535 C CA . VAL A 1 72 ? -3.098 -2.397 8.557 1.00 98.12 72 VAL A CA 1
ATOM 536 C C . VAL A 1 72 ? -2.561 -2.298 9.982 1.00 98.12 72 VAL A C 1
ATOM 538 O O . VAL A 1 72 ? -3.345 -2.053 10.899 1.00 98.12 72 VAL A O 1
ATOM 541 N N . ILE A 1 73 ? -1.252 -2.460 10.187 1.00 98.38 73 ILE A N 1
ATOM 542 C CA . ILE A 1 73 ? -0.608 -2.351 11.504 1.00 98.38 73 ILE A CA 1
ATOM 543 C C . ILE A 1 73 ? -0.849 -0.958 12.081 1.00 98.38 73 ILE A C 1
ATOM 545 O O . ILE A 1 73 ? -1.363 -0.830 13.193 1.00 98.38 73 ILE A O 1
ATOM 549 N N . GLU A 1 74 ? -0.556 0.085 11.305 1.00 98.38 74 GLU A N 1
ATOM 550 C CA . GLU A 1 74 ? -0.775 1.474 11.707 1.00 98.38 74 GLU A CA 1
ATOM 551 C C . GLU A 1 74 ? -2.248 1.772 11.980 1.00 98.38 74 GLU A C 1
ATOM 553 O O . GLU A 1 74 ? -2.576 2.419 12.974 1.00 98.38 74 GLU A O 1
ATOM 558 N N . LYS A 1 75 ? -3.161 1.258 11.148 1.00 96.69 75 LYS A N 1
ATOM 559 C CA . LYS A 1 75 ? -4.602 1.445 11.342 1.00 96.69 75 LYS A CA 1
ATOM 560 C C . LYS A 1 75 ? -5.082 0.787 12.634 1.00 96.69 75 LYS A C 1
ATOM 562 O O . LYS A 1 75 ? -5.913 1.365 13.328 1.00 96.69 75 LYS A O 1
ATOM 567 N N . ARG A 1 76 ? -4.574 -0.407 12.956 1.00 95.69 76 ARG A N 1
ATOM 568 C CA . ARG A 1 76 ? -4.965 -1.172 14.152 1.00 95.69 76 ARG A CA 1
ATOM 569 C C . ARG A 1 76 ? -4.439 -0.569 15.450 1.00 95.69 76 ARG A C 1
ATOM 571 O O . ARG A 1 76 ? -5.111 -0.713 16.463 1.00 95.69 76 ARG A O 1
ATOM 578 N N . LYS A 1 77 ? -3.291 0.113 15.425 1.00 96.50 77 LYS A N 1
ATOM 579 C CA . LYS A 1 77 ? -2.753 0.835 16.592 1.00 96.50 77 LYS A CA 1
ATOM 580 C C . LYS A 1 77 ? -3.195 2.303 16.675 1.00 96.50 77 LYS A C 1
ATOM 582 O O . LYS A 1 77 ? -2.621 3.055 17.453 1.00 96.50 77 LYS A O 1
ATOM 587 N N . SER A 1 78 ? -4.164 2.724 15.855 1.00 93.44 78 SER A N 1
ATOM 588 C CA . SER A 1 78 ? -4.611 4.125 15.750 1.00 93.44 78 SER A CA 1
ATOM 589 C C . SER A 1 78 ? -3.477 5.119 15.440 1.00 93.44 78 SER A C 1
ATOM 591 O O . SER A 1 78 ? -3.495 6.258 15.896 1.00 93.44 78 SER A O 1
ATOM 593 N N . GLY A 1 79 ? -2.481 4.678 14.667 1.00 96.88 79 GLY A N 1
ATOM 594 C CA . GLY A 1 79 ? -1.349 5.482 14.213 1.00 96.88 79 GLY A CA 1
ATOM 595 C C . GLY A 1 79 ? -1.659 6.293 12.952 1.00 96.88 79 GLY A C 1
ATOM 596 O O . GLY A 1 79 ? -2.773 6.785 12.758 1.00 96.88 79 GLY A O 1
ATOM 597 N N . LYS A 1 80 ? -0.669 6.423 12.059 1.00 98.06 80 LYS A N 1
ATOM 598 C CA . LYS A 1 80 ? -0.768 7.231 10.825 1.00 98.06 80 LYS A CA 1
ATOM 599 C C . LYS A 1 80 ? -0.667 6.345 9.573 1.00 98.06 80 LYS A C 1
ATOM 601 O O . LYS A 1 80 ? 0.333 6.408 8.861 1.00 98.06 80 LYS A O 1
ATOM 606 N N . PRO A 1 81 ? -1.693 5.532 9.259 1.00 98.00 81 PRO A N 1
ATOM 607 C CA . PRO A 1 81 ? -1.590 4.472 8.253 1.00 98.00 81 PRO A CA 1
ATOM 608 C C . PRO A 1 81 ? -1.301 4.971 6.841 1.00 98.00 81 PRO A C 1
ATOM 610 O O . PRO A 1 81 ? -0.488 4.368 6.148 1.00 98.00 81 PRO A O 1
ATOM 613 N N . ILE A 1 82 ? -1.911 6.085 6.427 1.00 98.31 82 ILE A N 1
ATOM 614 C CA . ILE A 1 82 ? -1.661 6.672 5.103 1.00 98.31 82 ILE A CA 1
ATOM 615 C C . ILE A 1 82 ? -0.219 7.179 5.023 1.00 98.31 82 ILE A C 1
ATOM 617 O O . ILE A 1 82 ? 0.513 6.785 4.124 1.00 98.31 82 ILE A O 1
ATOM 621 N N . LEU A 1 83 ? 0.200 7.998 5.995 1.00 98.31 83 LEU A N 1
ATOM 622 C CA . LEU A 1 83 ? 1.528 8.611 6.000 1.00 98.31 83 LEU A CA 1
ATOM 623 C C . LEU A 1 83 ? 2.643 7.564 6.040 1.00 98.31 83 LEU A C 1
ATOM 625 O O . LEU A 1 83 ? 3.572 7.644 5.247 1.00 98.31 83 LEU A O 1
ATOM 629 N N . MET A 1 84 ? 2.553 6.581 6.937 1.00 98.56 84 MET A N 1
ATOM 630 C CA . MET A 1 84 ? 3.603 5.571 7.084 1.00 98.56 84 MET A CA 1
ATOM 631 C C . MET A 1 84 ? 3.705 4.675 5.852 1.00 98.56 84 MET A C 1
ATOM 633 O O . MET A 1 84 ? 4.809 4.419 5.388 1.00 98.56 84 MET A O 1
ATOM 637 N N . THR A 1 85 ? 2.572 4.259 5.280 1.00 98.56 85 THR A N 1
ATOM 638 C CA . THR A 1 85 ? 2.568 3.460 4.044 1.00 98.56 85 THR A CA 1
ATOM 639 C C . THR A 1 85 ? 3.171 4.246 2.886 1.00 98.56 85 THR A C 1
ATOM 641 O O . THR A 1 85 ? 4.052 3.732 2.203 1.00 98.56 85 THR A O 1
ATOM 644 N N . PHE A 1 86 ? 2.761 5.508 2.719 1.00 98.50 86 PHE A N 1
ATOM 645 C CA . PHE A 1 86 ? 3.316 6.408 1.711 1.00 98.50 86 PHE A CA 1
ATOM 646 C C . PHE A 1 86 ? 4.829 6.578 1.877 1.00 98.50 86 PHE A C 1
ATOM 648 O O . PHE A 1 86 ? 5.567 6.384 0.921 1.00 98.50 86 PHE A O 1
ATOM 655 N N . VAL A 1 87 ? 5.313 6.884 3.084 1.00 98.50 87 VAL A N 1
ATOM 656 C CA . VAL A 1 87 ? 6.750 7.072 3.342 1.00 98.50 87 VAL A CA 1
ATOM 657 C C . VAL A 1 87 ? 7.535 5.793 3.058 1.00 98.50 87 VAL A C 1
ATOM 659 O O . VAL A 1 87 ? 8.549 5.850 2.368 1.00 98.50 87 VAL A O 1
ATOM 662 N N . THR A 1 88 ? 7.066 4.634 3.530 1.00 98.44 88 THR A N 1
ATOM 663 C CA . THR A 1 88 ? 7.711 3.345 3.240 1.00 98.44 88 THR A CA 1
ATOM 664 C C . THR A 1 88 ? 7.770 3.074 1.739 1.00 98.44 88 THR A C 1
ATOM 666 O O . THR A 1 88 ? 8.811 2.655 1.235 1.00 98.44 88 THR A O 1
ATOM 669 N N . HIS A 1 89 ? 6.686 3.348 1.016 1.00 98.25 89 HIS A N 1
ATOM 670 C CA . HIS A 1 89 ? 6.617 3.153 -0.426 1.00 98.25 89 HIS A CA 1
ATOM 671 C C . HIS A 1 89 ? 7.564 4.094 -1.182 1.00 98.25 89 HIS A C 1
ATOM 673 O O . HIS A 1 89 ? 8.342 3.652 -2.024 1.00 98.25 89 HIS A O 1
ATOM 679 N N . SER A 1 90 ? 7.575 5.374 -0.820 1.00 98.00 90 SER A N 1
ATOM 680 C CA . SER A 1 90 ? 8.464 6.381 -1.400 1.00 98.00 90 SER A CA 1
ATOM 681 C C . SER A 1 90 ? 9.939 6.053 -1.171 1.00 98.00 90 SER A C 1
ATOM 683 O O . SER A 1 90 ? 10.752 6.170 -2.090 1.00 98.00 90 SER A O 1
ATOM 685 N N . ILE A 1 91 ? 10.297 5.579 0.030 1.00 97.81 91 ILE A N 1
ATOM 686 C CA . ILE A 1 91 ? 11.656 5.103 0.332 1.00 97.81 91 ILE A CA 1
ATOM 687 C C . ILE A 1 91 ? 12.002 3.902 -0.550 1.00 97.81 91 ILE A C 1
ATOM 689 O O . ILE A 1 91 ? 13.062 3.894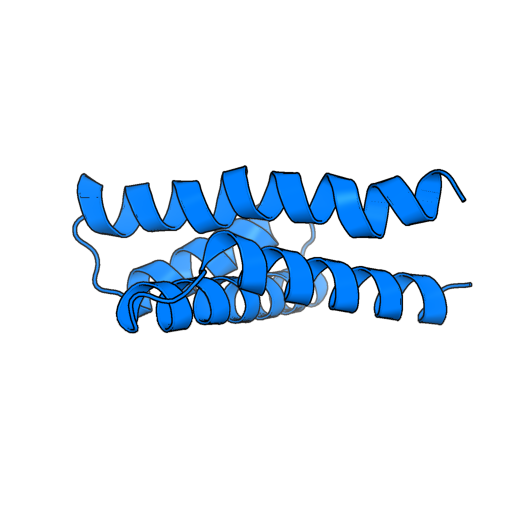 -1.173 1.00 97.81 91 ILE A O 1
ATOM 693 N N . TYR A 1 92 ? 11.110 2.913 -0.647 1.00 96.25 92 TYR A N 1
ATOM 694 C CA . TYR A 1 92 ? 11.329 1.733 -1.483 1.00 96.25 92 TYR A CA 1
ATOM 695 C C . TYR A 1 92 ? 11.566 2.101 -2.955 1.00 96.25 92 TYR A C 1
ATOM 697 O O . TYR A 1 92 ? 12.555 1.659 -3.542 1.00 96.25 92 TYR A O 1
ATOM 705 N N . ASN A 1 93 ? 10.726 2.964 -3.532 1.00 95.38 93 ASN A N 1
ATOM 706 C CA . ASN A 1 93 ? 10.883 3.412 -4.918 1.00 95.38 93 ASN A CA 1
ATOM 707 C C . ASN A 1 93 ? 12.154 4.240 -5.118 1.00 95.38 93 ASN A C 1
ATOM 709 O O . ASN A 1 93 ? 12.838 4.066 -6.123 1.00 95.38 93 ASN A O 1
ATOM 713 N N . THR A 1 94 ? 12.534 5.060 -4.136 1.00 95.25 94 THR A N 1
ATOM 714 C CA . THR A 1 94 ? 13.798 5.807 -4.178 1.00 95.25 94 THR A CA 1
ATOM 715 C C . THR A 1 94 ? 15.002 4.867 -4.214 1.00 95.25 94 THR A C 1
ATOM 717 O O . THR A 1 94 ? 15.887 5.049 -5.047 1.00 95.25 94 THR A O 1
ATOM 720 N N . ILE A 1 95 ? 15.020 3.825 -3.374 1.00 95.12 95 ILE A N 1
ATOM 721 C CA . ILE A 1 95 ? 16.086 2.808 -3.369 1.00 95.12 95 ILE A CA 1
ATOM 722 C C . ILE A 1 95 ? 16.142 2.086 -4.720 1.00 95.12 95 ILE A C 1
ATOM 724 O O . ILE A 1 95 ? 17.223 1.905 -5.279 1.00 95.12 95 ILE A O 1
ATOM 728 N N . LEU A 1 96 ? 14.990 1.695 -5.276 1.00 91.31 96 LEU A N 1
ATOM 729 C CA . LEU A 1 96 ? 14.937 1.048 -6.589 1.00 91.31 96 LEU A CA 1
ATOM 730 C C . LEU A 1 96 ? 15.434 1.957 -7.712 1.00 91.31 96 LEU A C 1
ATOM 732 O O . LEU A 1 96 ? 16.116 1.480 -8.616 1.00 91.31 96 LEU A O 1
ATOM 736 N N . TRP A 1 97 ? 15.090 3.242 -7.668 1.00 90.56 97 TRP A N 1
ATOM 737 C CA . TRP A 1 97 ? 15.558 4.219 -8.641 1.00 90.56 97 TRP A CA 1
ATOM 738 C C . TRP A 1 97 ? 17.079 4.391 -8.557 1.00 90.56 97 TRP A C 1
ATOM 740 O O . TRP A 1 97 ? 17.748 4.333 -9.586 1.00 90.56 97 TRP A O 1
ATOM 750 N N . MET A 1 98 ? 17.633 4.509 -7.345 1.00 90.81 98 MET A N 1
ATOM 751 C CA . MET A 1 98 ? 19.084 4.593 -7.115 1.00 90.81 98 MET A CA 1
ATOM 752 C C . MET A 1 98 ? 19.833 3.329 -7.546 1.00 90.81 98 MET A C 1
ATOM 754 O O . MET A 1 98 ? 20.977 3.418 -7.953 1.00 90.81 98 MET A O 1
ATOM 758 N N . GLY A 1 99 ? 19.217 2.147 -7.460 1.00 89.88 99 GLY A N 1
ATOM 759 C CA . GLY A 1 99 ? 19.843 0.899 -7.913 1.00 89.88 99 GLY A CA 1
ATOM 760 C C . GLY A 1 99 ? 19.808 0.681 -9.431 1.00 89.88 99 GLY A C 1
ATOM 761 O O . GLY A 1 99 ? 20.394 -0.285 -9.912 1.00 89.88 99 GLY A O 1
ATOM 762 N N . ARG A 1 100 ? 19.078 1.518 -10.180 1.00 85.12 100 ARG A N 1
ATOM 763 C CA . ARG A 1 100 ? 18.917 1.423 -11.644 1.00 85.12 100 ARG A CA 1
ATOM 764 C C . ARG A 1 100 ? 19.718 2.470 -12.421 1.00 85.12 100 ARG A C 1
ATOM 766 O O . ARG A 1 100 ? 19.854 2.303 -13.630 1.00 85.12 100 ARG A O 1
ATOM 773 N N . ASN A 1 101 ? 20.177 3.532 -11.759 1.00 73.19 101 ASN A N 1
ATOM 774 C CA . ASN A 1 101 ? 20.913 4.659 -12.343 1.00 73.19 101 ASN A CA 1
ATOM 775 C C . ASN A 1 101 ? 22.290 4.773 -11.694 1.00 73.19 101 ASN A C 1
ATOM 777 O O . ASN A 1 101 ? 23.205 5.272 -12.379 1.00 73.19 101 ASN A O 1
#

InterPro domains:
  IPR003675 CAAX prenyl protease 2/Lysostaphin resistance protein A-like domain [PF02517] (3-95)

pLDDT: mean 95.53, std 5.65, range [63.88, 98.69]

Organism: NCBI:txid1189126

Secondary structure (DSSP, 8-state):
-HHHHIIIIIHHHHHIIIIIIHHHHIIIIIS---HHHHHHHHHHHHHHHT---HHHHHHHHHHHHHHHHHHHHHHHTTS-HHHHHHHHHHHHHHHHHHTT-

Sequence (101 aa):
MMQLFGDSLLAPLLETLLVQVSGIFIFRRLLRANWTVSCVAVGCIFGALHGYGGAALLKLSLTGILLTAVYVIEKRKSGKPILMTFVTHSIYNTILWMGRN